Protein AF-A0A372JPY5-F1 (afdb_monomer_lite)

pLDDT: mean 97.76, std 2.56, range [74.06, 98.94]

Sequence (158 aa):
MALLKYATQQFKSKAPKARVYLDGGNAHWVAPAAMAARLDAAGVKNVRGFSVNVSNFFTTAESSAYAKKVNAALSAKYRYARGFVIDTSRNGHGGKPGVWCNPAGAKLGTAPQVGGAGSDYLLWVKVPGESDGPCGVGRNVQAGTFSPDLAMRLIDGR

Organism: NCBI:txid2293572

InterPro domains:
  IPR016288 1, 4-beta cellobiohydrolase [PF01341] (2-138)
  IPR016288 1, 4-beta cellobiohydrolase [PR00733] (17-30)
  IPR016288 1, 4-beta cellobiohydrolase [PR00733] (47-57)
  IPR016288 1, 4-beta cellobiohydrolase [PR00733] (82-95)
  IPR016288 1, 4-beta cellobiohydrolase [PR00733] (97-117)
  IPR016288 1, 4-beta cellobiohydrolase [PR00733] (119-133)
  IPR016288 1, 4-beta cellobiohydrolase [PTHR34876] (3-156)
  IPR036434 1, 4-beta cellobiohydrolase superfamily [G3DSA:3.20.20.40] (1-157)
  IPR036434 1, 4-beta cellobiohydrolase superfamily [SSF51989] (2-155)

Structure (mmCIF, N/CA/C/O backbone):
data_AF-A0A372JPY5-F1
#
_entry.id   AF-A0A372JPY5-F1
#
loop_
_atom_site.group_PDB
_atom_site.id
_atom_site.type_symbol
_atom_site.label_atom_id
_atom_site.label_alt_id
_atom_site.label_comp_id
_atom_site.label_asym_id
_atom_site.label_entity_id
_atom_site.label_seq_id
_atom_site.pdbx_PDB_ins_code
_atom_site.Cartn_x
_atom_site.Cartn_y
_atom_site.Cartn_z
_atom_site.occupancy
_atom_site.B_iso_or_equiv
_atom_site.auth_seq_id
_atom_site.auth_comp_id
_atom_site.auth_asym_id
_atom_site.auth_atom_id
_atom_site.pdbx_PDB_model_num
ATOM 1 N N . MET A 1 1 ? -18.754 -3.215 -1.221 1.00 86.44 1 MET A N 1
ATOM 2 C CA . MET A 1 1 ? -18.302 -2.999 0.177 1.00 86.44 1 MET A CA 1
ATOM 3 C C . MET A 1 1 ? -18.716 -4.119 1.143 1.00 86.44 1 MET A C 1
ATOM 5 O O . MET A 1 1 ? -17.937 -4.438 2.032 1.00 86.44 1 MET A O 1
ATOM 9 N N . ALA A 1 2 ? -19.887 -4.753 0.976 1.00 92.69 2 ALA A N 1
ATOM 10 C CA . ALA A 1 2 ? -20.391 -5.785 1.897 1.00 92.69 2 ALA A CA 1
ATOM 11 C C . ALA A 1 2 ? -19.440 -6.982 2.122 1.00 92.69 2 ALA A C 1
ATOM 13 O O . ALA A 1 2 ? -19.237 -7.372 3.267 1.00 92.69 2 ALA A O 1
ATOM 14 N N . LEU A 1 3 ? -18.801 -7.508 1.068 1.00 97.69 3 LEU A N 1
ATOM 15 C CA . LEU A 1 3 ? -17.883 -8.654 1.184 1.00 97.69 3 LEU A CA 1
ATOM 16 C C . LEU A 1 3 ? -16.647 -8.354 2.047 1.00 97.69 3 LEU A C 1
ATOM 18 O O . LEU A 1 3 ? -16.288 -9.157 2.902 1.00 97.69 3 LEU A O 1
ATOM 22 N N . LEU A 1 4 ? -16.032 -7.176 1.884 1.00 97.75 4 LEU A N 1
ATOM 23 C CA . LEU A 1 4 ? -14.878 -6.772 2.700 1.00 97.75 4 LEU A CA 1
ATOM 24 C C . LEU A 1 4 ? -15.271 -6.604 4.172 1.00 97.75 4 LEU A C 1
ATOM 26 O O . LEU A 1 4 ? -14.585 -7.098 5.066 1.00 97.75 4 LEU A O 1
ATOM 30 N N . LYS A 1 5 ? -16.424 -5.976 4.429 1.00 98.00 5 LYS A N 1
ATOM 31 C CA . LYS A 1 5 ? -16.953 -5.829 5.788 1.00 98.00 5 LYS A CA 1
ATOM 32 C C . LYS A 1 5 ? -17.253 -7.183 6.431 1.00 98.00 5 LYS A C 1
ATOM 34 O O . LYS A 1 5 ? -16.903 -7.385 7.591 1.00 98.00 5 LYS A O 1
ATOM 39 N N . TYR A 1 6 ? -17.836 -8.114 5.678 1.00 98.25 6 TYR A N 1
ATOM 40 C CA . TYR A 1 6 ? -18.052 -9.483 6.134 1.00 98.25 6 TYR A CA 1
ATOM 41 C C . TYR A 1 6 ? -16.725 -10.169 6.481 1.00 98.25 6 TYR A C 1
ATOM 43 O O . TYR A 1 6 ? -16.582 -10.695 7.583 1.00 98.25 6 TYR A O 1
ATOM 51 N N . ALA A 1 7 ? -15.719 -10.091 5.605 1.00 98.25 7 ALA A N 1
ATOM 52 C CA . ALA A 1 7 ? -14.406 -10.685 5.847 1.00 98.25 7 ALA A CA 1
ATOM 53 C C . ALA A 1 7 ? -13.754 -10.145 7.131 1.00 98.25 7 ALA A C 1
ATOM 55 O O . ALA A 1 7 ? -13.306 -10.928 7.968 1.00 98.25 7 ALA A O 1
ATOM 56 N N . THR A 1 8 ? -13.766 -8.825 7.355 1.00 98.19 8 THR A N 1
ATOM 57 C CA . THR A 1 8 ? -13.196 -8.249 8.588 1.00 98.19 8 THR A CA 1
ATOM 58 C C . THR A 1 8 ? -13.928 -8.699 9.854 1.00 98.19 8 THR A C 1
ATOM 60 O O . THR A 1 8 ? -13.293 -8.907 10.888 1.00 98.19 8 THR A O 1
ATOM 63 N N . GLN A 1 9 ? -15.247 -8.903 9.789 1.00 98.12 9 GLN A N 1
ATOM 64 C CA . GLN A 1 9 ? -16.031 -9.466 10.894 1.00 98.12 9 GLN A CA 1
ATOM 65 C C . GLN A 1 9 ? -15.697 -10.945 11.143 1.00 98.12 9 GLN A C 1
ATOM 67 O O . GLN A 1 9 ? -15.574 -11.356 12.300 1.00 98.12 9 GLN A O 1
ATOM 72 N N . GLN A 1 10 ? -15.513 -11.740 10.083 1.00 98.38 10 GLN A N 1
ATOM 73 C CA . GLN A 1 10 ? -15.113 -13.144 10.209 1.00 98.38 10 GLN A CA 1
ATOM 74 C C . GLN A 1 10 ? -13.713 -13.271 10.811 1.00 98.38 10 GLN A C 1
ATOM 76 O O . GLN A 1 10 ? -13.540 -14.026 11.760 1.00 98.38 10 GLN A O 1
ATOM 81 N N 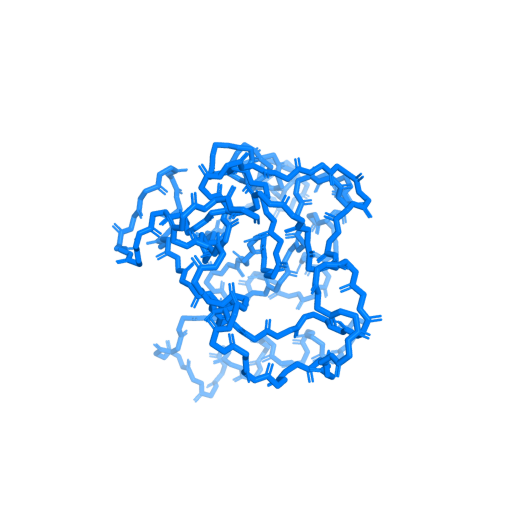. PHE A 1 11 ? -12.733 -12.489 10.353 1.00 98.06 11 PHE A N 1
ATOM 82 C CA . PHE A 1 11 ? -11.393 -12.516 10.947 1.00 98.06 11 PHE A CA 1
ATOM 83 C C . PHE A 1 11 ? -11.404 -12.103 12.418 1.00 98.06 11 PHE A C 1
ATOM 85 O O . PHE A 1 11 ? -10.818 -12.795 13.247 1.00 98.06 11 PHE A O 1
ATOM 92 N N . LYS A 1 12 ? -12.135 -11.036 12.766 1.00 97.31 12 LYS A N 1
ATOM 93 C CA . LYS A 1 12 ? -12.272 -10.594 14.160 1.00 97.31 12 LYS A CA 1
ATOM 94 C C . LYS A 1 12 ? -12.866 -11.677 15.069 1.00 97.31 12 LYS A C 1
ATOM 96 O O . LYS A 1 12 ? -12.440 -11.798 16.211 1.00 97.31 12 LYS A O 1
ATOM 101 N N . SER A 1 13 ? -13.856 -12.428 14.585 1.00 98.12 13 SER A N 1
ATOM 102 C CA . SER A 1 13 ? -14.572 -13.432 15.387 1.00 98.12 13 SER A CA 1
ATOM 103 C C . SER A 1 13 ? -13.893 -14.801 15.410 1.00 98.12 13 SER A C 1
ATOM 105 O O . SER A 1 13 ? -13.896 -15.459 16.445 1.00 98.12 13 SER A O 1
ATOM 107 N N . LYS A 1 14 ? -13.308 -15.235 14.290 1.00 98.19 14 LYS A N 1
ATOM 108 C CA . LYS A 1 14 ? -12.812 -16.607 14.100 1.00 98.19 14 LYS A CA 1
ATOM 109 C C . LYS A 1 14 ? -11.291 -16.726 14.111 1.00 98.19 14 LYS A C 1
ATOM 111 O O . LYS A 1 14 ? -10.777 -17.824 14.286 1.00 98.19 14 LYS A O 1
ATOM 116 N N . ALA A 1 15 ? -10.562 -15.625 13.935 1.00 97.44 15 ALA A N 1
ATOM 117 C CA . ALA A 1 15 ? -9.103 -15.622 13.873 1.00 97.44 15 ALA A CA 1
ATOM 118 C C . ALA A 1 15 ? -8.495 -14.493 14.731 1.00 97.44 15 ALA A C 1
ATOM 120 O O . ALA A 1 15 ? -7.752 -13.659 14.215 1.00 97.44 15 ALA A O 1
ATOM 121 N N . PRO A 1 16 ? -8.747 -14.459 16.055 1.00 94.25 16 PRO A N 1
ATOM 122 C CA . PRO A 1 16 ? -8.322 -13.349 16.917 1.00 94.25 16 PRO A CA 1
ATOM 123 C C . PRO A 1 16 ? -6.795 -13.178 17.020 1.00 94.25 16 PRO A C 1
ATOM 125 O O . PRO A 1 16 ? -6.322 -12.122 17.429 1.00 94.25 16 PRO A O 1
ATOM 128 N N . LYS A 1 17 ? -6.012 -14.199 16.641 1.00 97.12 17 LYS A N 1
ATOM 129 C CA . LYS A 1 17 ? -4.541 -14.139 16.582 1.00 97.12 17 LYS A CA 1
ATOM 130 C C . LYS A 1 17 ? -4.003 -13.612 15.242 1.00 97.12 17 LYS A C 1
ATOM 132 O O . LYS A 1 17 ? -2.812 -13.326 15.146 1.00 97.12 17 LYS A O 1
ATOM 137 N N . ALA A 1 18 ? -4.843 -13.482 14.213 1.00 97.75 18 ALA A N 1
ATOM 138 C CA . ALA A 1 18 ? -4.424 -13.005 12.900 1.00 97.75 18 ALA A CA 1
ATOM 139 C C . ALA A 1 18 ? -4.280 -11.474 12.880 1.00 97.75 18 ALA A C 1
ATOM 141 O O . ALA A 1 18 ? -5.181 -10.738 13.287 1.00 97.75 18 ALA A O 1
ATOM 142 N N . ARG A 1 19 ? -3.160 -10.976 12.343 1.00 97.94 19 ARG A N 1
ATOM 143 C CA . ARG A 1 19 ? -2.970 -9.545 12.058 1.00 97.94 19 ARG A CA 1
ATOM 144 C C . ARG A 1 19 ? -3.422 -9.258 10.633 1.00 97.94 19 ARG A C 1
ATOM 146 O O . ARG A 1 19 ? -2.684 -9.492 9.685 1.00 97.94 19 ARG A O 1
ATOM 153 N N . VAL A 1 20 ? -4.652 -8.777 10.494 1.00 98.56 20 VAL A N 1
ATOM 154 C CA . VAL A 1 20 ? -5.263 -8.510 9.185 1.00 98.56 20 VAL A CA 1
ATOM 155 C C . VAL A 1 20 ? -5.099 -7.043 8.793 1.00 98.56 20 VAL A C 1
ATOM 157 O O . VAL A 1 20 ? -5.369 -6.145 9.598 1.00 98.56 20 VAL A O 1
ATOM 160 N N . TYR A 1 21 ? -4.697 -6.815 7.543 1.00 98.81 21 TYR A N 1
ATOM 161 C CA . TYR A 1 21 ? -4.545 -5.497 6.935 1.00 98.81 21 TYR A CA 1
ATOM 162 C C . TYR A 1 21 ? -5.375 -5.440 5.648 1.00 98.81 21 TYR A C 1
ATOM 164 O O . TYR A 1 21 ? -5.217 -6.292 4.780 1.00 98.81 21 TYR A O 1
ATOM 172 N N . LEU A 1 22 ? -6.292 -4.476 5.537 1.00 98.75 22 LEU A N 1
ATOM 173 C CA . LEU A 1 22 ? -7.047 -4.237 4.301 1.00 98.75 22 LEU A CA 1
ATOM 174 C C . LEU A 1 22 ? -6.212 -3.442 3.301 1.00 98.75 22 LEU A C 1
ATOM 176 O O . LEU A 1 22 ? -5.556 -2.488 3.700 1.00 98.75 22 LEU A O 1
ATOM 180 N N . ASP A 1 23 ? -6.288 -3.752 2.010 1.00 98.81 23 ASP A N 1
ATOM 181 C CA . ASP A 1 23 ? -5.567 -2.941 1.031 1.00 98.81 23 ASP A CA 1
ATOM 182 C C . ASP A 1 23 ? -6.142 -1.524 0.899 1.00 98.81 23 ASP A C 1
ATOM 184 O O . ASP A 1 23 ? -7.346 -1.323 0.718 1.00 98.81 23 ASP A O 1
ATOM 188 N N . GLY A 1 24 ? -5.253 -0.541 1.043 1.00 98.38 24 GLY A N 1
ATOM 189 C CA . GLY A 1 24 ? -5.523 0.889 0.995 1.00 98.38 24 GLY A CA 1
ATOM 190 C C . GLY A 1 24 ? -4.928 1.577 -0.234 1.00 98.38 24 GLY A C 1
ATOM 191 O O . GLY A 1 24 ? -4.780 2.798 -0.219 1.00 98.38 24 GLY A O 1
ATOM 192 N N . GLY A 1 25 ? -4.571 0.838 -1.289 1.00 98.31 25 GLY A N 1
ATOM 193 C CA . GLY A 1 25 ? -4.014 1.397 -2.519 1.00 98.31 25 GLY A CA 1
ATOM 194 C C . GLY A 1 25 ? -2.620 2.006 -2.338 1.00 98.31 25 GLY A C 1
ATOM 195 O O . GLY A 1 25 ? -1.770 1.474 -1.630 1.00 98.31 25 GLY A O 1
ATOM 196 N N . ASN A 1 26 ? -2.345 3.121 -3.017 1.00 98.56 26 ASN A N 1
ATOM 197 C CA . ASN A 1 26 ? -1.032 3.769 -3.003 1.00 98.56 26 ASN A CA 1
ATOM 198 C C . ASN A 1 26 ? -1.136 5.303 -3.036 1.00 98.56 26 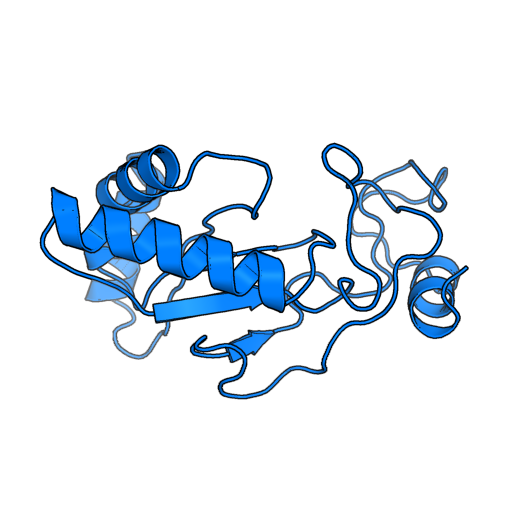ASN A C 1
ATOM 200 O O . ASN A 1 26 ? -2.220 5.862 -3.233 1.00 98.56 26 ASN A O 1
ATOM 204 N N . ALA A 1 27 ? 0.013 5.966 -2.874 1.00 97.62 27 ALA A N 1
ATOM 205 C CA . ALA A 1 27 ? 0.126 7.412 -2.694 1.00 97.62 27 ALA A CA 1
ATOM 206 C C . ALA A 1 27 ? -0.483 8.269 -3.819 1.00 97.62 27 ALA A C 1
ATOM 208 O O . ALA A 1 27 ? -0.872 9.408 -3.557 1.00 97.62 27 ALA A O 1
ATOM 209 N N . HIS A 1 28 ? -0.619 7.731 -5.036 1.00 97.50 28 HIS A N 1
ATOM 210 C CA . HIS A 1 28 ? -1.083 8.473 -6.213 1.00 97.50 28 HIS A CA 1
ATOM 211 C C . HIS A 1 28 ? -2.340 7.885 -6.867 1.00 97.50 28 HIS A C 1
ATOM 213 O O . HIS A 1 28 ? -2.659 8.242 -7.999 1.00 97.50 28 HIS A O 1
ATOM 219 N N . TRP A 1 29 ? -3.077 7.008 -6.174 1.00 96.94 29 TRP A N 1
ATOM 220 C CA . TRP A 1 29 ? -4.306 6.420 -6.720 1.00 96.94 29 TRP A CA 1
ATOM 221 C C . TRP A 1 29 ? -5.575 7.091 -6.190 1.00 96.94 29 TRP A C 1
ATOM 223 O O . TRP A 1 29 ? -6.384 7.609 -6.955 1.00 96.94 29 TRP A O 1
ATOM 233 N N . VAL A 1 30 ? -5.783 7.075 -4.872 1.00 98.12 30 VAL A N 1
ATOM 234 C CA . VAL A 1 30 ? -7.022 7.557 -4.244 1.00 98.12 30 VAL A CA 1
ATOM 235 C C . VAL A 1 30 ? -6.672 8.582 -3.183 1.00 98.12 30 VAL A C 1
ATOM 237 O O . VAL A 1 30 ? -5.845 8.308 -2.319 1.00 98.12 30 VAL A O 1
ATOM 240 N N . ALA A 1 31 ? -7.335 9.741 -3.197 1.00 98.50 31 ALA A N 1
ATOM 241 C CA . ALA A 1 31 ? -7.109 10.779 -2.195 1.00 98.50 31 ALA A CA 1
ATOM 242 C C . ALA A 1 31 ? -7.277 10.232 -0.755 1.00 98.50 31 ALA A C 1
ATOM 244 O O . ALA A 1 31 ? -8.222 9.474 -0.504 1.00 98.50 31 ALA A O 1
ATOM 245 N N . PRO A 1 32 ? -6.429 10.636 0.215 1.00 98.81 32 PRO A N 1
ATOM 246 C CA . PRO A 1 32 ? -6.417 10.037 1.551 1.00 98.81 32 PRO A CA 1
ATOM 247 C C . PRO A 1 32 ? -7.770 10.032 2.274 1.00 98.81 32 PRO A C 1
ATOM 249 O O . PRO A 1 32 ? -8.150 9.023 2.863 1.00 98.81 32 PRO A O 1
ATOM 252 N N . ALA A 1 33 ? -8.538 11.124 2.187 1.00 98.75 33 ALA A N 1
ATOM 253 C CA . ALA A 1 33 ? -9.856 11.219 2.818 1.00 98.75 33 ALA A CA 1
ATOM 254 C C . ALA A 1 33 ? -10.884 10.252 2.202 1.00 98.75 33 ALA A C 1
ATOM 256 O O . ALA A 1 33 ? -11.686 9.646 2.917 1.00 98.75 33 ALA A O 1
ATOM 257 N N . ALA A 1 34 ? -10.836 10.062 0.880 1.00 98.81 34 ALA A N 1
ATOM 258 C CA . ALA A 1 34 ? -11.695 9.108 0.190 1.00 98.81 34 ALA A CA 1
ATOM 259 C C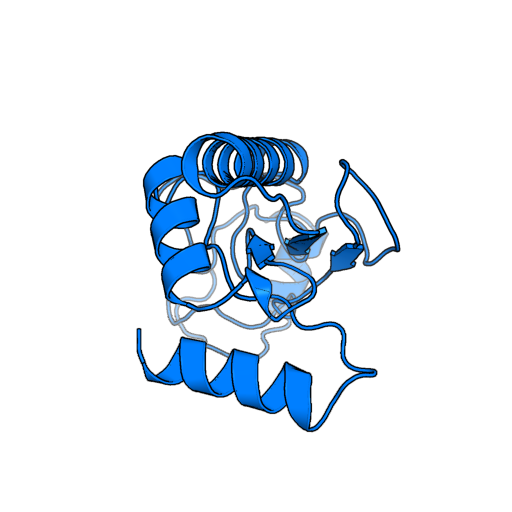 . ALA A 1 34 ? -11.315 7.663 0.547 1.00 98.81 34 ALA A C 1
ATOM 261 O O . ALA A 1 34 ? -12.198 6.840 0.788 1.00 98.81 34 ALA A O 1
ATOM 262 N N . MET A 1 35 ? -10.016 7.357 0.643 1.00 98.88 35 MET A N 1
ATOM 263 C CA . MET A 1 35 ? -9.554 6.036 1.074 1.00 98.88 35 MET A CA 1
ATOM 264 C C . MET A 1 35 ? -9.921 5.752 2.535 1.00 98.88 35 MET A C 1
ATOM 266 O O . MET A 1 35 ? -10.436 4.678 2.830 1.00 98.88 35 MET A O 1
ATOM 270 N N . ALA A 1 36 ? -9.774 6.728 3.436 1.00 98.88 36 ALA A N 1
ATOM 271 C CA . ALA A 1 36 ? -10.222 6.612 4.824 1.00 98.88 36 ALA A CA 1
ATOM 272 C C . ALA A 1 36 ? -11.715 6.253 4.918 1.00 98.88 36 ALA A C 1
ATOM 274 O O . ALA A 1 36 ? -12.091 5.350 5.662 1.00 98.88 36 ALA A O 1
ATOM 275 N N . ALA A 1 37 ? -12.570 6.898 4.117 1.00 98.75 37 ALA A N 1
ATOM 276 C CA . ALA A 1 37 ? -13.991 6.560 4.066 1.00 98.75 37 ALA A CA 1
ATOM 277 C C . ALA A 1 37 ? -14.259 5.148 3.518 1.00 98.75 37 ALA A C 1
ATOM 279 O O . ALA A 1 37 ? -15.118 4.442 4.045 1.00 98.75 37 ALA A O 1
ATOM 280 N N . ARG A 1 38 ? -13.512 4.706 2.497 1.00 98.75 38 ARG A N 1
ATOM 281 C CA . ARG A 1 38 ? -13.617 3.338 1.962 1.00 98.75 38 ARG A CA 1
ATOM 282 C C . ARG A 1 38 ? -13.186 2.293 2.992 1.00 98.75 38 ARG A C 1
ATOM 284 O O . ARG A 1 38 ? -13.883 1.297 3.154 1.00 98.75 38 ARG A O 1
ATOM 291 N N . LEU A 1 39 ? -12.086 2.533 3.705 1.00 98.75 39 LEU A N 1
ATOM 292 C CA . LEU A 1 39 ? -11.559 1.640 4.738 1.00 9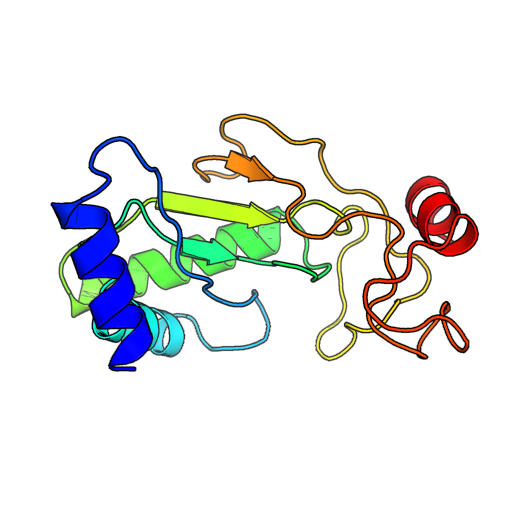8.75 39 LEU A CA 1
ATOM 293 C C . LEU A 1 39 ? -12.499 1.527 5.946 1.00 98.75 39 LEU A C 1
ATOM 295 O O . LEU A 1 39 ? -12.746 0.416 6.416 1.00 98.75 39 LEU A O 1
ATOM 299 N N . ASP A 1 40 ? -13.061 2.639 6.434 1.00 98.75 40 ASP A N 1
ATOM 300 C CA . ASP A 1 40 ? -14.079 2.600 7.496 1.00 98.75 40 ASP A CA 1
ATOM 301 C C . ASP A 1 40 ? -15.301 1.776 7.060 1.00 98.75 40 ASP A C 1
ATOM 303 O O . ASP A 1 40 ? -15.687 0.820 7.742 1.00 98.75 40 ASP A O 1
ATOM 307 N N . ALA A 1 41 ? -15.829 2.043 5.861 1.00 98.56 41 ALA A N 1
ATOM 308 C CA . ALA A 1 41 ? -16.961 1.303 5.311 1.00 98.56 41 ALA A CA 1
ATOM 309 C C . ALA A 1 41 ? -16.656 -0.195 5.089 1.00 98.56 41 ALA A C 1
ATOM 311 O O . ALA A 1 41 ? -17.543 -1.037 5.261 1.00 98.56 41 ALA A O 1
ATOM 312 N N . ALA A 1 42 ? -15.406 -0.541 4.760 1.00 98.56 42 ALA A N 1
ATOM 313 C CA . ALA A 1 42 ? -14.911 -1.916 4.645 1.00 98.56 42 ALA A CA 1
ATOM 314 C C . ALA A 1 42 ? -14.683 -2.605 6.004 1.00 98.56 42 ALA A C 1
ATOM 316 O O . ALA A 1 42 ? -14.401 -3.801 6.053 1.00 98.56 42 ALA A O 1
ATOM 317 N N . GLY A 1 43 ? -14.820 -1.882 7.116 1.00 98.31 43 GLY A N 1
ATOM 318 C CA . GLY A 1 43 ? -14.655 -2.431 8.455 1.00 98.31 43 GLY A CA 1
ATOM 319 C C . GLY A 1 43 ? -13.204 -2.514 8.920 1.00 98.31 43 GLY A C 1
ATOM 320 O O . GLY A 1 43 ? -12.903 -3.372 9.747 1.00 98.31 43 GLY A O 1
ATOM 321 N N . VAL A 1 44 ? -12.313 -1.614 8.479 1.00 98.62 44 VAL A N 1
ATOM 322 C CA . VAL A 1 44 ? -10.913 -1.563 8.960 1.00 98.62 44 VAL A CA 1
ATOM 323 C C . VAL A 1 44 ? -10.825 -1.476 10.491 1.00 98.62 44 VAL A C 1
ATOM 325 O O . VAL A 1 44 ? -9.885 -1.973 11.106 1.00 98.62 44 VAL A O 1
ATOM 328 N N . LYS A 1 45 ? -11.856 -0.920 11.146 1.00 98.12 45 LYS A N 1
ATOM 329 C CA . LYS A 1 45 ? -11.969 -0.879 12.609 1.00 98.12 45 LYS A CA 1
ATOM 330 C C . LYS A 1 45 ? -11.967 -2.260 13.277 1.00 98.12 45 LYS A C 1
ATOM 332 O O . LYS A 1 45 ? -11.652 -2.343 14.462 1.00 98.12 45 LYS A O 1
ATOM 337 N N . ASN A 1 46 ? -12.327 -3.316 12.549 1.00 98.06 46 ASN A N 1
ATOM 338 C CA . ASN A 1 46 ? -12.382 -4.691 13.046 1.00 98.06 46 ASN A CA 1
ATOM 339 C C . ASN A 1 46 ? -11.036 -5.422 12.953 1.00 98.06 46 ASN A C 1
ATOM 341 O O . ASN A 1 46 ? -10.922 -6.516 13.496 1.00 98.06 46 ASN A O 1
ATOM 345 N N . VAL A 1 47 ? -10.049 -4.854 12.256 1.00 98.50 47 VAL A N 1
ATOM 346 C CA . VAL A 1 47 ? -8.760 -5.493 11.968 1.00 98.50 47 VAL A CA 1
ATOM 347 C C . VAL A 1 47 ? -7.595 -4.614 12.426 1.00 98.50 47 VAL A C 1
ATOM 349 O O . VAL A 1 47 ? -7.798 -3.518 12.956 1.00 98.50 47 VAL A O 1
ATOM 352 N N . ARG A 1 48 ? -6.363 -5.108 12.262 1.00 98.62 48 ARG A N 1
ATOM 353 C CA . ARG A 1 48 ? -5.150 -4.426 12.728 1.00 98.62 48 ARG A CA 1
ATOM 354 C C . ARG A 1 48 ? -4.909 -3.125 11.965 1.00 98.62 48 ARG A C 1
ATOM 356 O O . ARG A 1 48 ? -4.532 -2.128 12.585 1.00 98.62 48 ARG A O 1
ATOM 363 N N . GLY A 1 49 ? -5.179 -3.116 10.661 1.00 98.81 49 GLY A N 1
ATOM 364 C CA . GLY A 1 49 ? -5.098 -1.892 9.882 1.00 98.81 49 GLY A CA 1
ATOM 365 C C . GLY A 1 49 ? -5.188 -2.055 8.379 1.00 98.81 49 GLY A C 1
ATOM 366 O O . GLY A 1 49 ? -6.076 -2.759 7.901 1.00 98.81 49 GLY A O 1
ATOM 367 N N . PHE A 1 50 ? -4.320 -1.364 7.641 1.00 98.94 50 PHE A N 1
ATOM 368 C CA . PHE A 1 50 ? -4.339 -1.360 6.178 1.00 98.94 50 PHE A CA 1
ATOM 369 C C . PHE A 1 50 ? -2.944 -1.466 5.541 1.00 98.94 50 PHE A C 1
ATOM 371 O O . PHE A 1 50 ? -1.952 -1.071 6.144 1.00 98.94 50 PHE A O 1
ATOM 378 N N . SER A 1 51 ? -2.846 -2.024 4.338 1.00 98.94 51 SER A N 1
ATOM 379 C CA . SER A 1 51 ? -1.618 -2.020 3.535 1.00 98.94 51 SER A CA 1
ATOM 380 C C . SER A 1 51 ? -1.617 -0.854 2.558 1.00 98.94 51 SER A C 1
ATOM 382 O O . SER A 1 51 ? -2.673 -0.384 2.136 1.00 98.94 51 SER A O 1
ATOM 384 N N . VAL A 1 52 ? -0.430 -0.388 2.187 1.00 98.88 52 VAL A N 1
ATOM 385 C CA . VAL A 1 52 ? -0.243 0.552 1.081 1.00 98.88 52 VAL A CA 1
ATOM 386 C C . VAL A 1 52 ? 0.873 0.075 0.160 1.00 98.88 52 VAL A C 1
ATOM 388 O O . VAL A 1 52 ? 1.768 -0.660 0.577 1.00 98.88 52 VAL A O 1
ATOM 391 N N . ASN A 1 53 ? 0.831 0.552 -1.082 1.00 98.81 53 ASN A N 1
ATOM 392 C CA . ASN A 1 53 ? 1.844 0.340 -2.115 1.00 98.81 53 ASN A CA 1
ATOM 393 C C . ASN A 1 53 ? 1.930 -1.089 -2.677 1.00 98.81 53 ASN A C 1
ATOM 395 O O . ASN A 1 53 ? 2.855 -1.368 -3.433 1.00 98.81 53 ASN A O 1
ATOM 399 N N . VAL A 1 54 ? 0.979 -1.978 -2.355 1.00 98.88 54 VAL A N 1
ATOM 400 C CA . VAL A 1 54 ? 0.988 -3.373 -2.830 1.00 98.88 54 VAL A CA 1
ATOM 401 C C . VAL A 1 54 ? 1.121 -3.422 -4.353 1.00 98.88 54 VAL A C 1
ATOM 403 O O . VAL A 1 54 ? 0.336 -2.806 -5.076 1.00 98.88 54 VAL A O 1
ATOM 406 N N . SER A 1 55 ? 2.133 -4.150 -4.836 1.00 98.44 55 SER A N 1
ATOM 407 C CA . SER A 1 55 ? 2.497 -4.261 -6.261 1.00 98.44 55 SER A CA 1
ATOM 408 C C . SER A 1 55 ? 2.873 -2.949 -6.960 1.00 98.44 55 SER A C 1
ATOM 410 O O . SER A 1 55 ? 2.962 -2.920 -8.185 1.00 98.44 55 SER A O 1
ATOM 412 N N . ASN A 1 56 ? 3.139 -1.874 -6.222 1.00 98.69 56 ASN A N 1
ATOM 413 C CA . ASN A 1 56 ? 3.503 -0.576 -6.777 1.00 98.69 56 ASN A CA 1
ATOM 414 C C . ASN A 1 56 ? 4.934 -0.164 -6.379 1.00 98.69 56 ASN A C 1
ATOM 416 O O . ASN A 1 56 ? 5.666 -0.923 -5.745 1.00 98.69 56 ASN A O 1
ATOM 420 N N . PHE A 1 57 ? 5.362 1.019 -6.816 1.00 98.56 57 PHE A N 1
ATOM 421 C CA . PHE A 1 57 ? 6.778 1.400 -6.851 1.00 98.56 57 PHE A CA 1
ATOM 422 C C . PHE A 1 57 ? 7.074 2.675 -6.057 1.00 98.56 57 PHE A C 1
ATOM 424 O O . PHE A 1 57 ? 8.231 3.074 -5.974 1.00 98.56 57 PHE A O 1
ATOM 431 N N . PHE A 1 58 ? 6.068 3.323 -5.454 1.00 98.75 58 PHE A N 1
ATOM 432 C CA . PHE A 1 58 ? 6.275 4.575 -4.719 1.00 98.75 58 PHE A CA 1
ATOM 433 C C . PHE A 1 58 ? 7.156 4.369 -3.496 1.00 98.75 58 PHE A C 1
ATOM 435 O O . PHE A 1 58 ? 7.052 3.359 -2.792 1.00 98.75 58 PHE A O 1
ATOM 442 N N . THR A 1 59 ? 8.024 5.342 -3.231 1.00 98.75 59 THR A N 1
ATOM 443 C CA . THR A 1 59 ? 9.042 5.210 -2.189 1.00 98.75 59 THR A CA 1
ATOM 444 C C . THR A 1 59 ? 8.408 4.952 -0.822 1.00 98.75 59 THR A C 1
ATOM 446 O O . THR A 1 59 ? 7.252 5.298 -0.549 1.00 98.75 59 THR A O 1
ATOM 449 N N . THR A 1 60 ? 9.178 4.357 0.087 1.00 98.81 60 THR A N 1
ATOM 450 C CA . THR A 1 60 ? 8.722 4.108 1.462 1.00 98.81 60 THR A CA 1
ATOM 451 C C . THR A 1 60 ? 8.317 5.412 2.160 1.00 98.81 60 THR A C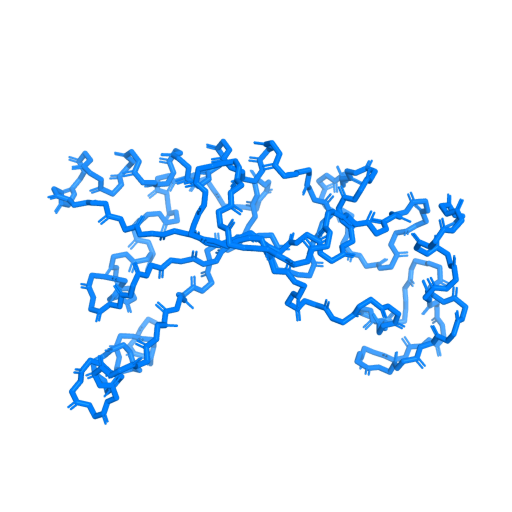 1
ATOM 453 O O . THR A 1 60 ? 7.349 5.432 2.922 1.00 98.81 60 THR A O 1
ATOM 456 N N . ALA A 1 61 ? 9.005 6.520 1.859 1.00 98.75 61 ALA A N 1
ATOM 457 C CA . ALA A 1 61 ? 8.685 7.842 2.388 1.00 98.75 61 ALA A CA 1
ATOM 458 C C . ALA A 1 61 ? 7.320 8.353 1.894 1.00 98.75 61 ALA A C 1
ATOM 460 O O . ALA A 1 61 ? 6.486 8.749 2.711 1.00 98.75 61 ALA A O 1
ATOM 461 N N . GLU A 1 62 ? 7.054 8.287 0.586 1.00 98.69 62 GLU A N 1
ATOM 462 C CA . GLU A 1 62 ? 5.767 8.690 0.001 1.00 98.69 62 GLU A CA 1
ATOM 463 C C . GLU A 1 62 ? 4.615 7.823 0.513 1.00 98.69 62 GLU A C 1
ATOM 465 O O . GLU A 1 62 ? 3.572 8.336 0.924 1.00 98.69 62 GLU A O 1
ATOM 470 N N . SER A 1 63 ? 4.827 6.508 0.565 1.00 98.81 63 SER A N 1
ATOM 471 C CA . SER A 1 63 ? 3.841 5.545 1.059 1.00 98.81 63 SER A CA 1
ATOM 472 C C . SER A 1 63 ? 3.509 5.774 2.537 1.00 98.81 63 SER A C 1
ATOM 474 O O . SER A 1 63 ? 2.338 5.778 2.920 1.00 98.81 63 SER A O 1
ATOM 476 N N . SER A 1 64 ? 4.519 6.049 3.368 1.00 98.88 64 SER A N 1
ATOM 477 C CA . SER A 1 64 ? 4.331 6.420 4.776 1.00 98.88 64 SER A CA 1
ATOM 478 C C . SER A 1 64 ? 3.567 7.735 4.924 1.00 98.88 64 SER A C 1
ATOM 480 O O . SER A 1 64 ? 2.616 7.820 5.706 1.00 98.88 64 SER A O 1
ATOM 482 N N . ALA A 1 65 ? 3.937 8.763 4.156 1.00 98.88 65 ALA A N 1
ATOM 483 C CA . ALA A 1 65 ? 3.252 10.050 4.179 1.00 98.88 65 ALA A CA 1
ATOM 484 C C . ALA A 1 65 ? 1.776 9.910 3.775 1.00 98.88 65 ALA A C 1
ATOM 486 O O . ALA A 1 65 ? 0.900 10.498 4.414 1.00 98.88 65 ALA A O 1
ATOM 487 N N . TYR A 1 66 ? 1.485 9.092 2.762 1.00 98.88 66 TYR A N 1
ATOM 488 C CA . TYR A 1 66 ? 0.123 8.766 2.355 1.00 98.88 66 TYR A CA 1
ATOM 489 C C . TYR A 1 66 ? -0.659 8.058 3.467 1.00 98.88 66 TYR A C 1
ATOM 491 O O . TYR A 1 66 ? -1.733 8.525 3.850 1.00 98.88 66 TYR A O 1
ATOM 499 N N . ALA A 1 67 ? -0.107 6.989 4.046 1.00 98.88 67 ALA A N 1
ATOM 500 C CA . ALA A 1 67 ? -0.765 6.237 5.112 1.00 98.88 67 ALA A CA 1
ATOM 501 C C . ALA A 1 67 ? -1.048 7.103 6.352 1.00 98.88 67 ALA A C 1
ATOM 503 O O . ALA A 1 67 ? -2.134 7.031 6.931 1.00 98.88 67 ALA A O 1
ATOM 504 N N . LYS A 1 68 ? -0.123 7.999 6.720 1.00 98.88 68 LYS A N 1
ATOM 505 C CA . LYS A 1 68 ? -0.330 8.985 7.794 1.00 98.88 68 LYS A CA 1
ATOM 506 C C . LYS A 1 68 ? -1.486 9.936 7.485 1.00 98.88 68 LYS A C 1
ATOM 508 O O . LYS A 1 68 ? -2.298 10.192 8.369 1.00 98.88 68 LYS A O 1
ATOM 513 N N . LYS A 1 69 ? -1.618 10.409 6.240 1.00 98.94 69 LYS A N 1
ATOM 514 C CA . LYS A 1 69 ? -2.758 11.243 5.812 1.00 98.94 69 LYS A CA 1
ATOM 515 C C . LYS A 1 69 ? -4.082 10.471 5.831 1.00 98.94 69 LYS A C 1
ATOM 517 O O . LYS A 1 69 ? -5.098 11.033 6.233 1.00 98.94 69 LYS A O 1
ATOM 522 N N . VAL A 1 70 ? -4.085 9.190 5.448 1.00 98.94 70 VAL A N 1
ATOM 523 C CA . VAL A 1 70 ? -5.272 8.318 5.559 1.00 98.94 70 VAL A CA 1
ATOM 524 C C . VAL A 1 70 ? -5.677 8.165 7.026 1.00 98.94 70 VAL A C 1
ATOM 526 O O . VAL A 1 70 ? -6.840 8.374 7.365 1.00 98.94 70 VAL A O 1
ATOM 529 N N . ASN A 1 71 ? -4.722 7.881 7.915 1.00 98.81 71 ASN A N 1
ATOM 530 C CA . ASN A 1 71 ? -4.974 7.793 9.354 1.00 98.81 71 ASN A CA 1
ATOM 531 C C . ASN A 1 71 ? -5.441 9.124 9.957 1.00 98.81 71 ASN A C 1
ATOM 533 O O . ASN A 1 71 ? -6.348 9.119 10.781 1.00 98.81 71 ASN A O 1
ATOM 537 N N . ALA A 1 72 ? -4.889 10.262 9.532 1.00 98.88 72 ALA A N 1
ATOM 538 C CA . ALA A 1 72 ? -5.362 11.574 9.970 1.00 98.88 72 ALA A CA 1
ATOM 539 C C . ALA A 1 72 ? -6.838 11.795 9.594 1.00 98.88 72 ALA A C 1
ATOM 541 O O . ALA A 1 72 ? -7.624 12.250 10.422 1.00 98.88 72 ALA A O 1
ATOM 542 N N . ALA A 1 73 ? -7.241 11.400 8.382 1.00 98.88 73 ALA A N 1
ATOM 543 C CA . ALA A 1 73 ? -8.635 11.465 7.951 1.00 98.88 73 ALA A CA 1
ATOM 544 C C . ALA A 1 73 ? -9.545 10.472 8.703 1.00 98.88 73 ALA A C 1
ATOM 546 O O . ALA A 1 73 ? -10.675 10.829 9.045 1.00 98.88 73 ALA A O 1
ATOM 547 N N . LEU A 1 74 ? -9.064 9.256 9.002 1.00 98.81 74 LEU A N 1
ATOM 548 C CA . LEU A 1 74 ? -9.784 8.299 9.853 1.00 98.81 74 LEU A CA 1
ATOM 549 C C . LEU A 1 74 ? -10.015 8.872 11.258 1.00 98.81 74 LEU A C 1
ATOM 551 O O . LEU A 1 74 ? -11.146 8.866 11.744 1.00 98.81 74 LEU A O 1
ATOM 555 N N . SER A 1 75 ? -8.974 9.432 11.874 1.00 98.75 75 SER A N 1
ATOM 556 C CA . SER A 1 75 ? -9.053 10.047 13.200 1.00 98.75 75 SER A CA 1
ATOM 557 C C . SER A 1 75 ? -10.012 11.232 13.215 1.00 98.75 75 SER A C 1
ATOM 559 O O . SER A 1 75 ? -10.871 11.303 14.090 1.00 98.75 75 SER A O 1
ATOM 561 N N . ALA A 1 76 ? -9.920 12.126 12.227 1.00 98.75 76 ALA A N 1
ATOM 562 C CA . ALA A 1 76 ? -10.758 13.320 12.156 1.00 98.75 76 ALA A CA 1
ATOM 563 C C . ALA A 1 76 ? -12.250 12.991 11.988 1.00 98.75 76 ALA A C 1
ATOM 565 O O . ALA A 1 76 ? -13.092 13.615 12.629 1.00 98.75 76 ALA A O 1
ATOM 566 N N . LYS A 1 77 ? -12.590 12.008 11.143 1.00 98.69 77 LYS A N 1
ATOM 567 C CA . LYS A 1 77 ? -13.990 11.704 10.806 1.00 98.69 77 LYS A CA 1
ATOM 568 C C . LYS A 1 77 ? -14.615 10.608 11.668 1.00 98.69 77 LYS A C 1
ATOM 570 O O . LYS A 1 77 ? -15.798 10.688 11.986 1.00 98.69 77 LYS A O 1
ATOM 575 N N . TYR A 1 78 ? -13.840 9.594 12.044 1.00 98.56 78 TYR A N 1
ATOM 576 C CA . TYR A 1 78 ? -14.339 8.383 12.706 1.00 98.56 78 TYR A CA 1
ATOM 577 C C . TYR A 1 78 ? -13.738 8.155 14.101 1.00 98.56 78 TYR A C 1
ATOM 579 O O . TYR A 1 78 ? -14.095 7.181 14.760 1.00 98.56 78 TYR A O 1
ATOM 587 N N . ARG A 1 79 ? -12.878 9.068 14.584 1.00 98.38 79 ARG A N 1
ATOM 588 C CA . ARG A 1 79 ? -12.301 9.073 15.943 1.00 98.38 79 ARG A CA 1
ATOM 589 C C . ARG A 1 79 ? -11.431 7.854 16.268 1.00 98.38 79 ARG A C 1
ATOM 591 O O . ARG A 1 79 ? -11.343 7.440 17.421 1.00 98.38 79 ARG A O 1
ATOM 598 N N . TYR A 1 80 ? -10.772 7.273 15.266 1.00 98.62 80 TYR A N 1
ATOM 599 C CA . TYR A 1 80 ? -9.770 6.228 15.474 1.00 98.62 80 TYR A CA 1
ATOM 600 C C . TYR A 1 80 ? -8.687 6.248 14.390 1.00 98.62 80 TYR A C 1
ATOM 602 O O . TYR A 1 80 ? -8.934 6.664 13.263 1.00 98.62 80 TYR A O 1
ATOM 610 N N . ALA A 1 81 ? -7.518 5.695 14.716 1.00 98.50 81 ALA A N 1
ATOM 611 C CA . ALA A 1 81 ? -6.477 5.326 13.757 1.00 98.50 81 ALA A CA 1
ATOM 612 C C . ALA A 1 81 ? -6.243 3.807 13.779 1.00 98.50 81 ALA A C 1
ATOM 614 O O . ALA A 1 81 ? -6.709 3.093 14.680 1.00 98.50 81 ALA A O 1
ATOM 615 N N . ARG A 1 82 ? -5.527 3.294 12.779 1.00 98.62 82 ARG A N 1
ATOM 616 C CA . ARG A 1 82 ? -5.107 1.889 12.708 1.00 98.62 82 ARG A CA 1
ATOM 617 C C . ARG A 1 82 ? -3.646 1.761 12.281 1.00 98.62 82 ARG A C 1
ATOM 619 O O . ARG A 1 82 ? -3.059 2.716 11.776 1.00 98.62 82 ARG A O 1
ATOM 626 N N . GLY A 1 83 ? -3.063 0.582 12.503 1.00 98.75 83 GLY A N 1
ATOM 627 C CA . GLY A 1 83 ? -1.727 0.272 11.998 1.00 98.75 83 GLY A CA 1
ATOM 628 C C . GLY A 1 83 ? -1.699 0.291 10.470 1.00 98.75 83 GLY A C 1
ATOM 629 O O . GLY A 1 83 ? -2.742 0.240 9.814 1.00 98.75 83 GLY A O 1
ATOM 630 N N . PHE A 1 84 ? -0.512 0.349 9.884 1.00 98.94 84 PHE A N 1
ATOM 631 C CA . PHE A 1 84 ? -0.374 0.149 8.448 1.00 98.94 84 PHE A CA 1
ATOM 632 C C . PHE A 1 84 ? 0.922 -0.569 8.107 1.00 98.94 84 PHE A C 1
ATOM 634 O O . PHE A 1 84 ? 1.871 -0.526 8.885 1.00 98.94 84 PHE A O 1
ATOM 641 N N . VAL A 1 85 ? 0.951 -1.227 6.954 1.00 98.94 85 VAL A N 1
ATOM 642 C CA . VAL A 1 85 ? 2.140 -1.883 6.392 1.00 98.94 85 VAL A CA 1
ATOM 643 C C . VAL A 1 85 ? 2.420 -1.338 5.002 1.00 98.94 85 VAL A C 1
ATOM 645 O O . VAL A 1 85 ? 1.501 -0.873 4.324 1.00 98.94 85 VAL A O 1
ATOM 648 N N . ILE A 1 86 ? 3.679 -1.378 4.582 1.00 98.94 86 ILE A N 1
ATOM 649 C CA . ILE A 1 86 ? 4.106 -0.859 3.280 1.00 98.94 86 ILE A CA 1
ATOM 650 C C . ILE A 1 86 ? 4.728 -1.997 2.481 1.00 98.94 86 ILE A C 1
ATOM 652 O O . ILE A 1 86 ? 5.644 -2.656 2.973 1.00 98.94 86 ILE A O 1
ATOM 656 N N . ASP A 1 87 ? 4.257 -2.203 1.252 1.00 98.94 87 ASP A N 1
ATOM 657 C CA . ASP A 1 87 ? 4.962 -3.055 0.297 1.00 98.94 87 ASP A CA 1
ATOM 658 C C . ASP A 1 87 ? 6.204 -2.322 -0.236 1.00 98.94 87 ASP A C 1
ATOM 660 O O . ASP A 1 87 ? 6.102 -1.273 -0.880 1.00 98.94 87 ASP A O 1
ATOM 664 N N . THR A 1 88 ? 7.379 -2.864 0.066 1.00 98.88 88 THR A N 1
ATOM 665 C CA . THR A 1 88 ? 8.697 -2.371 -0.352 1.00 98.88 88 THR A CA 1
ATOM 666 C C . THR A 1 88 ? 9.380 -3.306 -1.347 1.00 98.88 88 THR A C 1
ATOM 668 O O . THR A 1 88 ? 10.564 -3.147 -1.629 1.00 98.88 88 THR A O 1
ATOM 671 N N . SER A 1 89 ? 8.652 -4.276 -1.907 1.00 98.81 89 SER A N 1
ATOM 672 C CA . SER A 1 89 ? 9.187 -5.273 -2.847 1.00 98.81 89 SER A CA 1
ATOM 673 C C . SER A 1 89 ? 9.967 -4.664 -4.011 1.00 98.81 89 SER A C 1
ATOM 675 O O . SER A 1 89 ? 11.021 -5.178 -4.376 1.00 98.81 89 SER A O 1
ATOM 677 N N . ARG A 1 90 ? 9.474 -3.566 -4.597 1.00 98.69 90 ARG A N 1
ATOM 678 C CA . ARG A 1 90 ? 10.013 -2.991 -5.846 1.00 98.69 90 ARG A CA 1
ATOM 679 C C . ARG A 1 90 ? 10.144 -1.466 -5.830 1.00 98.69 90 ARG A C 1
ATOM 681 O O . ARG A 1 90 ? 10.175 -0.836 -6.882 1.00 98.69 90 ARG A O 1
ATOM 688 N N . ASN A 1 91 ? 10.193 -0.849 -4.649 1.00 98.62 91 ASN A N 1
ATOM 689 C CA . ASN A 1 91 ? 10.125 0.608 -4.514 1.00 98.62 91 ASN A CA 1
ATOM 690 C C . ASN A 1 91 ? 11.469 1.316 -4.264 1.00 98.62 91 ASN A C 1
ATOM 692 O O . ASN A 1 91 ? 11.481 2.486 -3.876 1.00 98.62 91 ASN A O 1
ATOM 696 N N . GLY A 1 92 ? 12.600 0.639 -4.488 1.00 98.12 92 GLY A N 1
ATOM 697 C CA . GLY A 1 92 ? 13.935 1.163 -4.174 1.00 98.12 92 GLY A CA 1
ATOM 698 C C . GLY A 1 92 ? 14.380 2.354 -5.023 1.00 98.12 92 GLY A C 1
ATOM 699 O O . GLY A 1 92 ? 15.299 3.067 -4.633 1.00 98.12 92 GLY A O 1
ATOM 700 N N . HIS A 1 93 ? 13.725 2.587 -6.162 1.00 97.12 93 HIS A N 1
ATOM 701 C CA . HIS A 1 93 ? 14.006 3.713 -7.059 1.00 97.12 93 HIS A CA 1
ATOM 702 C C . HIS A 1 93 ? 12.789 4.634 -7.277 1.00 97.12 93 HIS A C 1
ATOM 704 O O . HIS A 1 93 ? 12.849 5.583 -8.052 1.00 97.12 93 HIS A O 1
ATOM 710 N N . GLY A 1 94 ? 11.689 4.395 -6.555 1.00 96.75 94 GLY A N 1
ATOM 711 C CA . GLY A 1 94 ? 10.459 5.165 -6.712 1.00 96.75 94 GLY A CA 1
ATOM 712 C C . GLY A 1 94 ? 9.671 4.822 -7.982 1.00 96.75 94 GLY A C 1
ATOM 713 O O . GLY A 1 94 ? 10.155 4.175 -8.911 1.00 96.75 94 GLY A O 1
ATOM 714 N N . GLY A 1 95 ? 8.413 5.255 -7.997 1.00 95.00 95 GLY A N 1
ATOM 715 C CA . GLY A 1 95 ? 7.462 5.030 -9.079 1.00 95.00 95 GLY A CA 1
ATOM 716 C C . GLY A 1 95 ? 7.005 6.340 -9.702 1.00 95.00 95 GLY A C 1
ATOM 717 O O . GLY A 1 95 ? 7.138 7.406 -9.105 1.00 95.00 95 GLY A O 1
ATOM 718 N N . LYS A 1 96 ? 6.417 6.261 -10.896 1.00 96.12 96 LYS A N 1
ATOM 719 C CA . LYS A 1 96 ? 5.754 7.400 -11.542 1.00 96.12 96 LYS A CA 1
ATOM 720 C C . LYS A 1 96 ? 4.239 7.179 -11.535 1.00 96.12 96 LYS A C 1
ATOM 722 O O . LYS A 1 96 ? 3.804 6.062 -11.823 1.00 96.12 96 LYS A O 1
ATOM 727 N N . PRO A 1 97 ? 3.417 8.207 -11.251 1.00 95.31 97 PRO A N 1
ATOM 728 C CA . PRO A 1 97 ? 1.963 8.091 -11.342 1.00 95.31 97 PRO A CA 1
ATOM 729 C C . PRO A 1 97 ? 1.516 7.521 -12.694 1.00 95.31 97 PRO A C 1
ATOM 731 O O . PRO A 1 97 ? 2.013 7.926 -13.741 1.00 95.31 97 PRO A O 1
ATOM 734 N N . GLY A 1 98 ? 0.598 6.552 -12.667 1.00 93.88 98 GLY A N 1
ATOM 735 C CA . GLY A 1 98 ? 0.094 5.873 -13.867 1.00 93.88 98 GLY A CA 1
ATOM 736 C C . GLY A 1 98 ? 1.012 4.788 -14.447 1.00 93.88 98 GLY A C 1
ATOM 737 O O . GLY A 1 98 ? 0.548 3.995 -15.263 1.00 93.88 98 GLY A O 1
ATOM 738 N N . VAL A 1 99 ? 2.269 4.681 -14.002 1.00 96.38 99 VAL A N 1
ATOM 739 C CA . VAL A 1 99 ? 3.208 3.644 -14.451 1.00 96.38 99 VAL A CA 1
ATOM 740 C C . VAL A 1 99 ? 3.290 2.536 -13.402 1.00 96.38 99 VAL A C 1
ATOM 742 O O . VAL A 1 99 ? 3.901 2.703 -12.351 1.00 96.38 99 VAL A O 1
ATOM 745 N N . TRP A 1 100 ? 2.667 1.395 -13.690 1.00 96.69 100 TRP A N 1
ATOM 746 C CA . TRP A 1 100 ? 2.552 0.273 -12.746 1.00 96.69 100 TRP A CA 1
ATOM 747 C C . TRP A 1 100 ? 2.921 -1.089 -13.344 1.00 96.69 100 TRP A C 1
ATOM 749 O O . TRP A 1 100 ? 3.095 -2.047 -12.604 1.00 96.69 100 TRP A O 1
ATOM 759 N N . CYS A 1 101 ? 3.011 -1.194 -14.668 1.00 97.88 101 CYS A N 1
ATOM 760 C CA . CYS A 1 101 ? 3.094 -2.479 -15.351 1.00 97.88 101 CYS A CA 1
ATOM 761 C C . CYS A 1 101 ? 4.533 -2.731 -15.820 1.00 97.88 101 CYS A C 1
ATOM 763 O O . CYS A 1 101 ? 4.952 -2.152 -16.825 1.00 97.88 101 CYS A O 1
ATOM 765 N N . ASN A 1 102 ? 5.295 -3.539 -15.069 1.00 97.94 102 ASN A N 1
ATOM 766 C CA . ASN A 1 102 ? 6.710 -3.855 -15.328 1.00 97.94 102 ASN A CA 1
ATOM 767 C C . ASN A 1 102 ? 7.560 -2.631 -15.765 1.00 97.94 102 ASN A C 1
ATOM 769 O O . ASN A 1 102 ? 8.131 -2.646 -16.863 1.00 97.94 102 ASN A O 1
ATOM 773 N N . PRO A 1 103 ? 7.615 -1.536 -14.981 1.00 97.31 103 PRO A N 1
ATOM 774 C CA . PRO A 1 103 ? 8.421 -0.368 -15.325 1.00 97.31 103 PRO A CA 1
ATOM 775 C C . PRO A 1 103 ? 9.913 -0.705 -15.397 1.00 97.31 103 PRO A C 1
ATOM 777 O O . PRO A 1 103 ? 10.444 -1.387 -14.523 1.00 97.31 103 PRO A O 1
ATOM 780 N N . ALA A 1 104 ? 10.592 -0.167 -16.411 1.00 96.25 104 ALA A N 1
ATOM 781 C CA . ALA A 1 104 ? 12.051 -0.196 -16.486 1.00 96.25 104 ALA A CA 1
ATOM 782 C C . ALA A 1 104 ? 12.672 0.626 -15.347 1.00 96.25 104 ALA A C 1
ATOM 784 O O . ALA A 1 104 ? 12.125 1.664 -14.956 1.00 96.25 104 ALA A O 1
ATOM 785 N N . GLY A 1 105 ? 13.825 0.190 -14.844 1.00 96.06 105 GLY A N 1
ATOM 786 C CA . GLY A 1 105 ? 14.584 0.911 -13.825 1.00 96.06 105 GLY A CA 1
ATOM 787 C C . GLY A 1 105 ? 13.989 0.852 -12.418 1.00 96.06 105 GLY A C 1
ATOM 788 O O . GLY A 1 105 ? 14.474 1.552 -11.528 1.00 96.06 105 GLY A O 1
ATOM 789 N N . ALA A 1 106 ? 12.944 0.051 -12.188 1.00 97.50 106 ALA A N 1
ATOM 790 C CA . ALA A 1 106 ? 12.509 -0.272 -10.833 1.00 97.50 106 ALA A CA 1
ATOM 791 C C . ALA A 1 106 ? 13.610 -1.050 -10.098 1.00 97.50 106 ALA A C 1
ATOM 793 O O . ALA A 1 106 ? 14.365 -1.801 -10.708 1.00 97.50 106 ALA A O 1
ATOM 794 N N . LYS A 1 107 ? 13.683 -0.895 -8.773 1.00 98.31 107 LYS A N 1
ATOM 795 C CA . LYS A 1 107 ? 14.667 -1.593 -7.935 1.00 98.31 107 LYS A CA 1
ATOM 796 C C . LYS A 1 107 ? 14.015 -2.217 -6.719 1.00 98.31 107 LYS A C 1
ATOM 798 O O . LYS A 1 107 ? 13.027 -1.682 -6.211 1.00 98.31 107 LYS A O 1
ATOM 803 N N . LEU A 1 108 ? 14.606 -3.297 -6.213 1.00 98.69 108 LEU A N 1
ATOM 804 C CA . LEU A 1 108 ? 14.273 -3.829 -4.893 1.00 98.69 108 LEU A CA 1
ATOM 805 C C . LEU A 1 108 ? 14.310 -2.703 -3.856 1.00 98.69 108 LEU A C 1
ATOM 807 O O . LEU A 1 108 ? 15.253 -1.909 -3.823 1.00 98.69 108 LEU A O 1
ATOM 811 N N . GLY A 1 109 ? 13.266 -2.616 -3.037 1.00 98.50 109 GLY A N 1
ATOM 812 C CA . GLY A 1 109 ? 13.256 -1.717 -1.891 1.00 98.50 109 GLY A CA 1
ATOM 813 C C . GLY A 1 109 ? 13.881 -2.362 -0.661 1.00 98.50 109 GLY A C 1
ATOM 814 O O . GLY A 1 109 ? 14.574 -3.378 -0.728 1.00 98.50 109 GLY A O 1
ATOM 815 N N . THR A 1 110 ? 13.623 -1.760 0.497 1.00 98.62 110 THR A N 1
ATOM 816 C CA . THR A 1 110 ? 14.090 -2.289 1.782 1.00 98.62 110 THR A CA 1
ATOM 817 C C . THR A 1 110 ? 13.559 -3.706 2.006 1.00 98.62 110 THR A C 1
ATOM 819 O O . THR A 1 110 ? 12.376 -3.963 1.769 1.00 98.62 110 THR A O 1
ATOM 822 N N . ALA A 1 111 ? 14.425 -4.613 2.464 1.00 98.50 111 ALA A N 1
ATOM 823 C CA . ALA A 1 111 ? 14.039 -5.976 2.819 1.00 98.50 111 ALA A CA 1
ATOM 824 C C . ALA A 1 111 ? 12.968 -5.988 3.935 1.00 98.50 111 ALA A C 1
ATOM 826 O O . ALA A 1 111 ? 12.892 -5.028 4.714 1.00 98.50 111 ALA A O 1
ATOM 827 N N . PRO A 1 112 ? 12.144 -7.050 4.031 1.00 98.69 112 PRO A N 1
ATOM 828 C CA . PRO A 1 112 ? 11.100 -7.133 5.043 1.00 98.69 112 PRO A CA 1
ATOM 829 C C . PRO A 1 112 ? 11.648 -6.997 6.466 1.00 98.69 112 PRO A C 1
ATOM 831 O O . PRO A 1 112 ? 12.634 -7.640 6.824 1.00 98.69 112 PRO A O 1
ATOM 834 N N . GLN A 1 113 ? 10.995 -6.176 7.287 1.00 98.56 113 GLN A N 1
ATOM 835 C CA . GLN A 1 113 ? 11.379 -5.956 8.682 1.00 98.5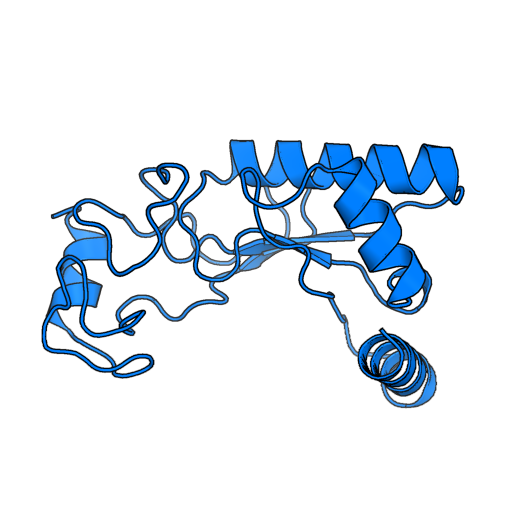6 113 GLN A CA 1
ATOM 836 C C . GLN A 1 113 ? 10.197 -5.484 9.533 1.00 98.56 113 GLN A C 1
ATOM 838 O O . GLN A 1 113 ? 9.190 -4.985 9.025 1.00 98.56 113 GLN A O 1
ATOM 843 N N . VAL A 1 114 ? 10.334 -5.638 10.850 1.00 98.62 114 VAL A N 1
ATOM 844 C CA . VAL A 1 114 ? 9.401 -5.062 11.824 1.00 98.62 114 VAL A CA 1
ATOM 845 C C . VAL A 1 114 ? 9.663 -3.565 11.941 1.00 98.62 114 VAL A C 1
ATOM 847 O O . VAL A 1 114 ? 10.802 -3.145 12.133 1.00 98.62 114 VAL A O 1
ATOM 850 N N . GLY A 1 115 ? 8.608 -2.757 11.872 1.00 97.31 115 GLY A N 1
ATOM 851 C CA . GLY A 1 115 ? 8.732 -1.306 11.893 1.00 97.31 115 GLY A CA 1
ATOM 852 C C . GLY A 1 115 ? 9.337 -0.723 10.611 1.00 97.31 115 GLY A C 1
ATOM 853 O O . GLY A 1 115 ? 9.509 -1.402 9.604 1.00 97.31 115 GLY A O 1
ATOM 854 N N . GLY A 1 116 ? 9.646 0.576 10.659 1.00 97.56 116 GLY A N 1
ATOM 855 C CA . GLY A 1 116 ? 10.173 1.346 9.528 1.00 97.56 116 GLY A CA 1
ATOM 856 C C . GLY A 1 116 ? 9.165 2.370 9.005 1.00 97.56 116 GLY A C 1
ATOM 857 O O . GLY A 1 116 ? 7.992 2.067 8.793 1.00 97.56 116 GLY A O 1
ATOM 858 N N . ALA A 1 117 ? 9.608 3.622 8.850 1.00 97.06 117 ALA A N 1
ATOM 859 C CA . ALA A 1 117 ? 8.788 4.751 8.393 1.00 97.06 117 ALA A CA 1
ATOM 860 C C . ALA A 1 117 ? 7.435 4.922 9.134 1.00 97.06 117 ALA A C 1
ATOM 862 O O . ALA A 1 117 ? 6.473 5.449 8.575 1.00 97.06 117 ALA A O 1
ATOM 863 N N . GLY A 1 118 ? 7.342 4.498 10.399 1.00 97.75 118 GLY A N 1
ATOM 864 C CA . GLY A 1 118 ? 6.116 4.562 11.207 1.00 97.75 118 GLY A CA 1
ATOM 865 C C . GLY A 1 118 ? 5.053 3.503 10.881 1.00 97.75 118 GLY A C 1
ATOM 866 O O . GLY A 1 118 ? 3.934 3.623 11.371 1.00 97.75 118 GLY A O 1
ATOM 867 N N . SER A 1 119 ? 5.382 2.506 10.056 1.00 98.69 119 SER A N 1
ATOM 868 C CA . SER A 1 119 ? 4.534 1.340 9.779 1.00 98.69 119 SER A CA 1
ATOM 869 C C . SER A 1 119 ? 4.704 0.251 10.850 1.00 98.69 119 SER A C 1
ATOM 871 O O . SER A 1 119 ? 5.687 0.257 11.591 1.00 98.69 119 SER A O 1
ATOM 873 N N . ASP A 1 120 ? 3.764 -0.695 10.922 1.00 98.81 120 ASP A N 1
ATOM 874 C CA . ASP A 1 120 ? 3.926 -1.930 11.702 1.00 98.81 120 ASP A CA 1
ATOM 875 C C . ASP A 1 120 ? 5.033 -2.814 11.084 1.00 98.81 120 ASP A C 1
ATOM 877 O O . ASP A 1 120 ? 5.808 -3.433 11.813 1.00 98.81 120 ASP A O 1
ATOM 881 N N . TYR A 1 121 ? 5.103 -2.864 9.746 1.00 98.81 121 TYR A N 1
ATOM 882 C CA . TYR A 1 121 ? 6.055 -3.665 8.973 1.00 98.81 121 TYR A CA 1
ATOM 883 C C . TYR A 1 121 ? 6.332 -3.041 7.601 1.00 98.81 121 TYR A C 1
ATOM 885 O O . TYR A 1 121 ? 5.407 -2.571 6.924 1.00 98.81 121 TYR A O 1
ATOM 893 N N . LEU A 1 122 ? 7.579 -3.168 7.150 1.00 98.94 122 LEU A N 1
ATOM 894 C CA . LEU A 1 122 ? 7.900 -3.180 5.725 1.00 98.94 122 LEU A CA 1
ATOM 895 C C . LEU A 1 122 ? 7.843 -4.631 5.248 1.00 98.94 122 LEU A C 1
ATOM 897 O O . LEU A 1 122 ? 8.407 -5.517 5.892 1.00 98.94 122 LEU A O 1
ATOM 901 N N . LEU A 1 123 ? 7.139 -4.881 4.151 1.00 98.81 123 LEU A N 1
ATOM 902 C CA . LEU A 1 123 ? 6.894 -6.222 3.627 1.00 98.81 123 LEU A CA 1
ATOM 903 C C . LEU A 1 123 ? 7.215 -6.270 2.141 1.00 98.81 123 LEU A C 1
ATOM 905 O O . LEU A 1 123 ? 7.071 -5.280 1.437 1.00 98.81 123 LEU A O 1
ATOM 909 N N . TRP A 1 124 ? 7.573 -7.446 1.642 1.00 98.75 124 TRP A N 1
ATOM 910 C CA . TRP A 1 124 ? 7.484 -7.737 0.215 1.00 98.75 124 TRP A CA 1
ATOM 911 C C . TRP A 1 124 ? 6.178 -8.489 0.001 1.00 98.75 124 TRP A C 1
ATOM 913 O O . TRP A 1 124 ? 6.090 -9.674 0.312 1.00 98.75 124 TRP A O 1
ATOM 923 N N . VAL A 1 125 ? 5.138 -7.765 -0.420 1.00 98.69 125 VAL A N 1
ATOM 924 C CA . VAL A 1 125 ? 3.809 -8.357 -0.653 1.00 98.69 125 VAL A CA 1
ATOM 925 C C . VAL A 1 125 ? 3.720 -8.855 -2.088 1.00 98.69 125 VAL A C 1
ATOM 927 O O . VAL A 1 125 ? 3.390 -10.017 -2.315 1.00 98.69 125 VAL A O 1
ATOM 930 N N . LYS A 1 126 ? 4.069 -8.006 -3.061 1.00 98.62 126 LYS A N 1
ATOM 931 C CA . LYS A 1 126 ? 4.367 -8.465 -4.419 1.00 98.62 126 LYS A CA 1
ATOM 932 C C . LYS A 1 126 ? 5.668 -9.260 -4.414 1.00 98.62 126 LYS A C 1
ATOM 934 O O . LYS A 1 126 ? 6.653 -8.841 -3.812 1.00 98.62 126 LYS A O 1
ATOM 939 N N . VAL A 1 127 ? 5.677 -10.377 -5.134 1.00 98.50 127 VAL A N 1
ATOM 940 C CA . VAL A 1 127 ? 6.867 -11.204 -5.344 1.00 98.50 127 VAL A CA 1
ATOM 941 C C . VAL A 1 127 ? 7.777 -10.522 -6.378 1.00 98.50 127 VAL A C 1
ATOM 943 O O . VAL A 1 127 ? 7.368 -10.366 -7.537 1.00 98.50 127 VAL A O 1
ATOM 946 N N . PRO A 1 128 ? 8.998 -10.084 -6.010 1.00 98.19 128 PRO A N 1
ATOM 947 C CA . PRO A 1 128 ? 9.947 -9.529 -6.971 1.00 98.19 128 PRO A CA 1
ATOM 948 C C . PRO A 1 128 ? 10.294 -10.549 -8.063 1.00 98.19 128 PRO A C 1
ATOM 950 O O . PRO A 1 128 ? 10.711 -11.664 -7.764 1.00 98.19 128 PRO A O 1
ATOM 953 N N . GLY A 1 129 ? 10.121 -10.163 -9.329 1.00 97.81 129 GLY A N 1
ATOM 954 C CA . GLY A 1 129 ? 10.357 -11.028 -10.492 1.00 97.81 129 GLY A CA 1
ATOM 955 C C . GLY A 1 129 ? 9.096 -11.612 -11.128 1.00 97.81 129 GLY A C 1
ATOM 956 O O . GLY A 1 129 ? 9.139 -12.026 -12.284 1.00 97.81 129 GLY A O 1
ATOM 957 N N . GLU A 1 130 ? 7.951 -11.593 -10.444 1.00 98.56 130 GLU A N 1
ATOM 958 C CA . GLU A 1 130 ? 6.680 -11.909 -11.098 1.00 98.56 130 GLU A CA 1
ATOM 959 C C . GLU A 1 130 ? 6.187 -10.739 -11.947 1.00 98.56 130 GLU A C 1
ATOM 961 O O . GLU A 1 130 ? 6.058 -9.613 -11.457 1.00 98.56 130 GLU A O 1
ATOM 966 N N . SER A 1 131 ? 5.820 -11.027 -13.195 1.00 98.50 131 SER A N 1
ATOM 967 C CA . SER A 1 131 ? 5.257 -10.031 -14.106 1.00 98.50 131 SER A CA 1
ATOM 968 C C . SER A 1 131 ? 3.938 -9.451 -13.583 1.00 98.50 131 SER A C 1
ATOM 970 O O . SER A 1 131 ? 3.135 -10.143 -12.946 1.00 98.50 131 SER A O 1
ATOM 972 N N . ASP A 1 132 ? 3.704 -8.172 -13.873 1.00 98.31 132 ASP A N 1
ATOM 973 C CA . ASP A 1 132 ? 2.416 -7.491 -13.678 1.00 98.31 132 ASP A CA 1
ATOM 974 C C . ASP A 1 132 ? 1.450 -7.695 -14.866 1.00 98.31 132 ASP A C 1
ATOM 976 O O . ASP A 1 132 ? 0.282 -7.322 -14.787 1.00 98.31 132 ASP A O 1
ATOM 980 N N . GLY A 1 133 ? 1.928 -8.290 -15.964 1.00 98.38 133 GLY A N 1
ATOM 981 C CA . GLY A 1 133 ? 1.206 -8.487 -17.224 1.00 98.38 133 GLY A CA 1
ATOM 982 C C . GLY A 1 133 ? 2.124 -8.355 -18.450 1.00 98.38 133 GLY A C 1
ATOM 983 O O . GLY A 1 133 ? 3.279 -7.956 -18.307 1.00 98.38 133 GLY A O 1
ATOM 984 N N . PRO A 1 134 ? 1.641 -8.661 -19.667 1.00 97.62 134 PRO A N 1
ATOM 985 C CA . PRO A 1 134 ? 2.427 -8.559 -20.902 1.00 97.62 134 PRO A CA 1
ATOM 986 C C . PRO A 1 134 ? 2.639 -7.089 -21.325 1.00 97.62 134 PRO A C 1
ATOM 988 O O . PRO A 1 134 ? 2.012 -6.573 -22.247 1.00 97.62 134 PRO A O 1
ATOM 991 N N . CYS A 1 135 ? 3.496 -6.373 -20.599 1.00 97.75 135 CYS A N 1
ATOM 992 C CA . CYS A 1 135 ? 3.672 -4.920 -20.674 1.00 97.75 135 CYS A CA 1
ATOM 993 C C . CYS A 1 135 ? 5.075 -4.495 -20.212 1.00 97.75 135 CYS A C 1
ATOM 995 O O . CYS A 1 135 ? 5.821 -5.296 -19.643 1.00 97.75 135 CYS A O 1
ATOM 997 N N . GLY A 1 136 ? 5.416 -3.216 -20.404 1.00 96.88 136 GLY A N 1
ATOM 998 C CA . GLY A 1 136 ? 6.665 -2.644 -19.894 1.00 96.88 136 GLY A CA 1
ATOM 999 C C . GLY A 1 136 ? 7.892 -3.392 -20.417 1.00 96.88 136 GLY A C 1
ATOM 1000 O O . GLY A 1 136 ? 7.990 -3.649 -21.621 1.00 96.88 136 GLY A O 1
ATOM 1001 N N . VAL A 1 137 ? 8.811 -3.758 -19.521 1.00 96.81 137 VAL A N 1
ATOM 1002 C CA . VAL A 1 137 ? 9.958 -4.630 -19.846 1.00 96.81 137 VAL A CA 1
ATOM 1003 C C . VAL A 1 137 ? 9.587 -6.121 -19.906 1.00 96.81 137 VAL A C 1
ATOM 1005 O O . VAL A 1 137 ? 10.322 -6.910 -20.483 1.00 96.81 137 VAL A O 1
ATOM 1008 N N . GLY A 1 138 ? 8.415 -6.513 -19.397 1.00 96.38 138 GLY A N 1
ATOM 1009 C CA . GLY A 1 138 ? 7.899 -7.888 -19.395 1.00 96.38 138 GLY A CA 1
ATOM 1010 C C . GLY A 1 138 ? 6.879 -8.175 -20.503 1.00 96.38 138 GLY A C 1
ATOM 1011 O O . GLY A 1 138 ? 5.878 -8.838 -20.249 1.00 96.38 138 GLY A O 1
ATOM 1012 N N . ARG A 1 139 ? 7.097 -7.673 -21.728 1.00 95.75 139 ARG A N 1
ATOM 1013 C CA . ARG A 1 139 ? 6.095 -7.658 -22.825 1.00 95.75 139 ARG A CA 1
ATOM 1014 C C . ARG A 1 139 ? 5.462 -9.010 -23.167 1.00 95.75 139 ARG A C 1
ATOM 1016 O O . ARG A 1 139 ? 4.331 -9.034 -23.628 1.00 95.75 139 ARG A O 1
ATOM 1023 N N . ASN A 1 140 ? 6.172 -10.110 -22.930 1.00 96.31 140 ASN A N 1
ATOM 1024 C CA . ASN A 1 140 ? 5.734 -11.462 -23.289 1.00 96.31 140 ASN A CA 1
ATOM 1025 C C . ASN A 1 140 ? 5.505 -12.363 -22.065 1.00 96.31 140 ASN A C 1
ATOM 1027 O O . ASN A 1 140 ? 5.398 -13.578 -22.210 1.00 96.31 140 ASN A O 1
ATOM 1031 N N . VAL A 1 141 ? 5.466 -11.794 -20.855 1.00 98.00 141 VAL A N 1
ATOM 1032 C CA . VAL A 1 141 ? 5.343 -12.562 -19.612 1.00 98.00 141 VAL A CA 1
ATOM 1033 C C . VAL A 1 141 ? 3.988 -12.285 -18.976 1.00 98.00 141 VAL A C 1
ATOM 1035 O O . VAL A 1 141 ? 3.682 -11.149 -18.615 1.00 98.00 141 VAL A O 1
ATOM 1038 N N . GLN A 1 142 ? 3.175 -13.330 -18.826 1.00 98.38 142 GLN A N 1
ATOM 1039 C CA . GLN A 1 142 ? 1.835 -13.224 -18.246 1.00 98.38 142 GLN A CA 1
ATOM 1040 C C . GLN A 1 142 ? 1.882 -12.813 -16.773 1.00 98.38 142 GLN A C 1
ATOM 1042 O O . GLN A 1 142 ? 2.832 -13.135 -16.057 1.00 98.38 142 GLN A O 1
ATOM 1047 N N . ALA A 1 143 ? 0.839 -12.118 -16.313 1.00 98.19 143 ALA A N 1
ATOM 1048 C CA . ALA A 1 143 ? 0.737 -11.682 -14.923 1.00 98.19 143 ALA A CA 1
ATOM 1049 C C . ALA A 1 143 ? 0.873 -12.875 -13.959 1.00 98.19 143 ALA A C 1
ATOM 1051 O O . ALA A 1 143 ? 0.293 -13.936 -14.188 1.00 98.19 143 ALA A O 1
ATOM 1052 N N . GLY A 1 144 ? 1.669 -12.705 -12.901 1.00 97.88 144 GLY A N 1
ATOM 1053 C CA . GLY A 1 144 ? 1.955 -13.757 -11.917 1.00 97.88 144 GLY A CA 1
ATOM 1054 C C . GLY A 1 144 ? 2.957 -14.821 -12.380 1.00 97.88 144 GLY A C 1
ATOM 1055 O O . GLY A 1 144 ? 3.354 -15.665 -11.587 1.00 97.88 144 GLY A O 1
ATOM 1056 N N . THR A 1 145 ? 3.420 -14.784 -13.635 1.00 98.62 145 THR A N 1
ATOM 1057 C CA . THR A 1 145 ? 4.511 -15.662 -14.079 1.00 98.62 145 THR A CA 1
ATOM 1058 C C . THR A 1 145 ? 5.844 -15.086 -13.618 1.00 98.62 145 THR A C 1
ATOM 1060 O O . THR A 1 145 ? 6.155 -13.921 -13.894 1.00 98.62 145 THR A O 1
ATOM 1063 N N . PHE A 1 146 ? 6.641 -15.900 -12.927 1.00 98.44 146 PHE A N 1
ATOM 1064 C CA . PHE A 1 146 ? 7.998 -15.531 -12.542 1.00 98.44 146 PHE A CA 1
ATOM 1065 C C . PHE A 1 146 ? 8.909 -15.439 -13.773 1.00 98.44 146 PHE A C 1
ATOM 1067 O O . PHE A 1 146 ? 8.950 -16.348 -14.600 1.00 98.44 146 PHE A O 1
ATOM 1074 N N . SER A 1 147 ? 9.663 -14.347 -13.871 1.00 98.31 147 SER A N 1
ATOM 1075 C CA . SER A 1 147 ? 10.687 -14.132 -14.888 1.00 98.31 147 SER A CA 1
ATOM 1076 C C . SER A 1 147 ? 12.027 -13.832 -14.215 1.00 98.31 147 SER A C 1
ATOM 1078 O O . SER A 1 147 ? 12.154 -12.798 -13.549 1.00 98.31 147 SER A O 1
ATOM 1080 N N . PRO A 1 148 ? 13.055 -14.678 -14.424 1.00 97.75 148 PRO A N 1
ATOM 1081 C CA . PRO A 1 148 ? 14.408 -14.381 -13.971 1.00 97.75 148 PRO A CA 1
ATOM 1082 C C . PRO A 1 148 ? 14.928 -13.033 -14.489 1.00 97.75 148 PRO A C 1
ATOM 1084 O O . PRO A 1 148 ? 15.587 -12.318 -13.743 1.00 97.75 148 PRO A O 1
ATOM 1087 N N . ASP A 1 149 ? 14.584 -12.637 -15.721 1.00 97.44 149 ASP A N 1
ATOM 1088 C CA . ASP A 1 149 ? 14.980 -11.335 -16.282 1.00 97.44 149 ASP A CA 1
ATOM 1089 C C . ASP A 1 149 ? 14.373 -10.168 -15.488 1.00 97.44 149 ASP A C 1
ATOM 1091 O O . ASP A 1 149 ? 15.092 -9.257 -15.081 1.00 97.44 149 ASP A O 1
ATOM 1095 N N . LEU A 1 150 ? 13.073 -10.224 -15.173 1.00 97.88 150 LEU A N 1
ATOM 1096 C CA . LEU A 1 150 ? 12.424 -9.190 -14.356 1.00 97.88 150 LEU A CA 1
ATOM 1097 C C . LEU A 1 150 ? 13.004 -9.135 -12.937 1.00 97.88 150 LEU A C 1
ATOM 1099 O O . LEU A 1 150 ? 13.135 -8.051 -12.372 1.00 97.88 150 LEU A O 1
ATOM 1103 N N . ALA A 1 151 ? 13.361 -10.284 -12.358 1.00 98.00 151 ALA A N 1
ATOM 1104 C CA . ALA A 1 151 ? 14.004 -10.341 -11.048 1.00 98.00 151 ALA A CA 1
ATOM 1105 C C . ALA A 1 151 ? 15.398 -9.693 -11.077 1.00 98.00 151 ALA A C 1
ATOM 1107 O O . ALA A 1 151 ? 15.709 -8.866 -10.220 1.00 98.00 151 ALA A O 1
ATOM 1108 N N . MET A 1 152 ? 16.212 -10.016 -12.088 1.00 97.94 152 MET A N 1
ATOM 1109 C CA . MET A 1 152 ? 17.551 -9.445 -12.255 1.00 97.94 152 MET A CA 1
ATOM 1110 C C . MET A 1 152 ? 17.505 -7.932 -12.486 1.00 97.94 152 MET A C 1
ATOM 1112 O O . MET A 1 152 ? 18.296 -7.211 -11.877 1.00 97.94 152 MET A O 1
ATOM 1116 N N . ARG A 1 153 ? 16.526 -7.439 -13.256 1.00 97.06 153 ARG A N 1
ATOM 1117 C CA . ARG A 1 153 ? 16.298 -5.997 -13.459 1.00 97.06 153 ARG A CA 1
ATOM 1118 C C . ARG A 1 153 ? 16.043 -5.234 -12.164 1.00 97.06 153 ARG A C 1
ATOM 1120 O O . ARG A 1 153 ? 16.492 -4.105 -12.012 1.00 97.06 153 ARG A O 1
ATOM 1127 N N . LEU A 1 154 ? 15.366 -5.851 -11.194 1.00 97.75 154 LEU A N 1
ATOM 1128 C CA . LEU A 1 154 ? 15.138 -5.235 -9.882 1.00 97.75 154 LEU A CA 1
ATOM 1129 C C . LEU A 1 154 ? 16.417 -5.159 -9.031 1.00 97.75 154 LEU A C 1
ATOM 1131 O O . LEU A 1 154 ? 16.493 -4.329 -8.121 1.00 97.75 154 LEU A O 1
ATOM 1135 N N . ILE A 1 155 ? 17.416 -6.000 -9.306 1.00 96.88 155 ILE A N 1
ATOM 1136 C CA . ILE A 1 155 ? 18.717 -5.977 -8.626 1.00 96.88 155 ILE A CA 1
ATOM 1137 C C . ILE A 1 155 ? 19.614 -4.901 -9.251 1.00 96.88 155 ILE A C 1
ATOM 1139 O O . ILE A 1 155 ? 20.163 -4.059 -8.534 1.00 96.88 155 ILE A O 1
ATOM 1143 N N . ASP A 1 156 ? 19.746 -4.898 -10.579 1.00 93.62 156 ASP A N 1
ATOM 1144 C CA . ASP A 1 156 ? 20.669 -4.010 -11.295 1.00 93.62 156 ASP A CA 1
ATOM 1145 C C . ASP A 1 156 ? 20.074 -2.633 -11.654 1.00 93.62 156 ASP A C 1
ATOM 1147 O O . ASP A 1 156 ? 20.826 -1.682 -11.871 1.00 93.62 156 ASP A O 1
ATOM 1151 N N . GLY A 1 157 ? 18.747 -2.482 -11.612 1.00 85.44 157 GLY A N 1
ATOM 1152 C CA . GLY A 1 157 ? 18.027 -1.244 -11.913 1.00 85.44 157 GLY A CA 1
ATOM 1153 C C . GLY A 1 157 ? 17.914 -0.928 -13.404 1.00 85.44 157 GLY A C 1
ATOM 1154 O O . GLY A 1 157 ? 17.974 0.249 -13.768 1.00 85.44 157 GLY A O 1
ATOM 1155 N N . ARG A 1 158 ? 17.784 -1.949 -14.258 1.00 74.06 158 ARG A N 1
ATOM 1156 C CA . ARG A 1 158 ? 17.645 -1.823 -15.722 1.00 74.06 158 ARG A CA 1
ATOM 1157 C C . ARG A 1 158 ? 16.212 -1.951 -16.250 1.00 74.06 158 ARG A C 1
ATOM 1159 O O . ARG A 1 158 ? 15.265 -2.227 -15.485 1.00 74.06 158 ARG A O 1
#

Foldseek 3Di:
DVVLLVVLVCCLVPPVVDQDAAEQEELQDDQLLVSLVVCVVSPLVSHQYHEYQQLHAAAPLSRLVSLVSNQVNNCVPVVGGHAYEYAQQFHCPGHDPPDRWLAAQTARGDDWDQDDSRHRIHYNNDDQQAGCACDHVNVPHGGRGGHPVSNVRRHVRD

Radius of gyration: 16.14 Å; chains: 1; bounding box: 41×30×40 Å

Secondary structure (DSSP, 8-state):
-HHHHHHHHHHHHH-TT---EEE---TTTS-HHHHHHHHHHTTGGGSSEEEESTT----HHHHHHHHHHHHHHHHHHHS---EEEEE-TTBTT---TT--SS-TT-B--SPPEEB-TTSSEEE--S-TTB-SSSBTTBTT--TT-B-HHHHHHHHHT-